Protein AF-A0A9P6XEX3-F1 (afdb_monomer_lite)

Radius of gyration: 15.03 Å; chains: 1; bounding box: 31×27×33 Å

pLDDT: mean 93.66, std 5.35, range [62.19, 97.69]

InterPro domains:
  IPR003172 MD-2-related lipid-recognition domain [PF02221] (6-86)
  IPR014756 Immunoglobulin E-set [SSF81296] (8-84)

Organism: Rhizopus oryzae (NCBI:txid64495)

Secondary structure (DSSP, 8-state):
---EEEEEEEESSSPPTTSEEEEEEEEEESS-B-TT-EEEEEEEETTEEEEEEEEEHHHHGGGGT--SSBPSEEEEEEEEEE--TTS--

Sequence (89 aa):
MYNSIGYVYVTPNPPIKGHQFTVGFQAFLSQNIAPGAKIDLTLKYGSVQLYKAALDFCETIMLVNRACPLQHGVVTFEESFVIPLEVRK

Foldseek 3Di:
DAKFWDDWDKPPVVDDAQDKMKIKTKIFFPAWAAWPDWDFDWDDDVPDTPDTDIDGPQVVCVVQVDHPRHGGGMDIGMDMDHHHNPDDD

Structure (mmCIF, N/CA/C/O backbone):
data_AF-A0A9P6XEX3-F1
#
_entry.id   AF-A0A9P6XEX3-F1
#
loop_
_atom_site.group_PDB
_atom_site.id
_atom_site.type_symbol
_atom_site.label_atom_id
_atom_site.label_alt_id
_atom_site.label_comp_id
_atom_site.label_asym_id
_atom_site.label_entity_id
_atom_site.label_seq_id
_atom_site.pdbx_PDB_ins_code
_atom_site.Cartn_x
_atom_site.Cartn_y
_atom_site.Cartn_z
_atom_site.occupancy
_atom_site.B_iso_or_equiv
_atom_site.auth_seq_id
_atom_site.auth_comp_id
_atom_site.auth_asym_id
_atom_site.auth_atom_id
_atom_site.pdbx_PDB_model_num
ATOM 1 N N . MET A 1 1 ? 13.014 -15.485 -12.092 1.00 67.38 1 MET A N 1
ATOM 2 C CA . MET A 1 1 ? 13.056 -14.438 -11.044 1.00 67.38 1 MET A CA 1
ATOM 3 C C . MET A 1 1 ? 11.623 -14.108 -10.665 1.00 67.38 1 MET A C 1
ATOM 5 O O . MET A 1 1 ? 10.774 -14.206 -11.539 1.00 67.38 1 MET A O 1
ATOM 9 N N . TYR A 1 2 ? 11.345 -13.803 -9.398 1.00 88.19 2 TYR A N 1
ATOM 10 C CA . TYR A 1 2 ? 9.993 -13.537 -8.893 1.00 88.19 2 TYR A CA 1
ATOM 11 C C . TYR A 1 2 ? 9.879 -12.092 -8.393 1.00 88.19 2 TYR A C 1
ATOM 13 O O . TYR A 1 2 ? 10.893 -11.461 -8.096 1.00 88.19 2 TYR A O 1
ATOM 21 N N . ASN A 1 3 ? 8.655 -11.569 -8.318 1.00 91.50 3 ASN A N 1
ATOM 22 C CA . ASN A 1 3 ? 8.398 -10.254 -7.729 1.00 91.50 3 ASN A CA 1
ATOM 23 C C . ASN A 1 3 ? 8.590 -10.318 -6.210 1.00 91.50 3 ASN A C 1
ATOM 25 O O . ASN A 1 3 ? 8.104 -11.259 -5.583 1.00 91.50 3 ASN A O 1
ATOM 29 N N . SER A 1 4 ? 9.231 -9.323 -5.606 1.00 96.19 4 SER A N 1
ATOM 30 C CA . SER A 1 4 ? 9.455 -9.289 -4.156 1.00 96.19 4 SER A CA 1
ATOM 31 C C . SER A 1 4 ? 9.194 -7.907 -3.569 1.00 96.19 4 SER A C 1
ATOM 33 O O . SER A 1 4 ? 9.327 -6.893 -4.247 1.00 96.19 4 SER A O 1
ATOM 35 N N . ILE A 1 5 ? 8.806 -7.869 -2.296 1.00 96.19 5 ILE A N 1
ATOM 36 C CA . ILE A 1 5 ? 8.633 -6.632 -1.532 1.00 96.19 5 ILE A CA 1
ATOM 37 C C . ILE A 1 5 ? 9.867 -6.476 -0.645 1.00 96.19 5 ILE A C 1
ATOM 39 O O . ILE A 1 5 ? 10.205 -7.398 0.095 1.00 96.19 5 ILE A O 1
ATOM 43 N N . GLY A 1 6 ? 10.541 -5.330 -0.739 1.00 96.62 6 GLY A N 1
ATOM 44 C CA . GLY A 1 6 ? 11.696 -5.003 0.096 1.00 96.62 6 GLY A CA 1
ATOM 45 C C . GLY A 1 6 ? 11.256 -4.472 1.456 1.00 96.62 6 GLY A C 1
ATOM 46 O O . GLY A 1 6 ? 11.553 -5.067 2.487 1.00 96.62 6 GLY A O 1
ATOM 47 N N . TYR A 1 7 ? 10.502 -3.373 1.454 1.00 97.12 7 TYR A N 1
ATOM 48 C CA . TYR A 1 7 ? 9.914 -2.807 2.664 1.00 97.12 7 TYR A CA 1
ATOM 49 C C . TYR A 1 7 ? 8.555 -2.179 2.381 1.00 97.12 7 TYR A C 1
ATOM 51 O O . TYR A 1 7 ? 8.272 -1.744 1.265 1.00 97.12 7 TYR A O 1
ATOM 59 N N . VAL A 1 8 ? 7.741 -2.102 3.430 1.00 96.88 8 VAL A N 1
ATOM 60 C CA . VAL A 1 8 ? 6.525 -1.294 3.498 1.00 96.88 8 VAL A CA 1
ATOM 61 C C . VAL A 1 8 ? 6.516 -0.650 4.873 1.00 96.88 8 VAL A C 1
ATOM 63 O O . VAL A 1 8 ? 6.718 -1.335 5.877 1.00 96.88 8 VAL A O 1
ATOM 66 N N . TYR A 1 9 ? 6.281 0.651 4.928 1.00 97.38 9 TYR A N 1
ATOM 67 C CA . TYR A 1 9 ? 6.107 1.367 6.177 1.00 97.38 9 TYR A CA 1
ATOM 68 C C . TYR A 1 9 ? 4.917 2.315 6.077 1.00 97.38 9 TYR A C 1
ATOM 70 O O . TYR A 1 9 ? 4.507 2.738 4.995 1.00 97.38 9 TYR A O 1
ATOM 78 N N . VAL A 1 10 ? 4.357 2.629 7.238 1.00 97.69 10 VAL A N 1
ATOM 79 C CA . VAL A 1 10 ? 3.263 3.581 7.389 1.00 97.69 10 VAL A CA 1
ATOM 80 C C . VAL A 1 10 ? 3.612 4.495 8.556 1.00 97.69 10 VAL A C 1
ATOM 82 O O . VAL A 1 10 ? 4.106 4.005 9.568 1.00 97.69 10 VAL A O 1
ATOM 85 N N . THR A 1 11 ? 3.380 5.800 8.438 1.00 97.00 11 THR A N 1
ATOM 86 C CA . THR A 1 11 ? 3.710 6.771 9.492 1.00 97.00 11 THR A CA 1
ATOM 87 C C . THR A 1 11 ? 2.617 7.840 9.604 1.00 97.00 11 THR A C 1
ATOM 89 O O . THR A 1 11 ? 2.361 8.520 8.614 1.00 97.00 11 THR A O 1
ATOM 92 N N . PRO A 1 12 ? 1.988 8.042 10.780 1.00 96.81 12 PRO A N 1
ATOM 93 C CA . PRO A 1 12 ? 2.143 7.249 12.002 1.00 96.81 12 PRO A CA 1
ATOM 94 C C . PRO A 1 12 ? 1.571 5.829 11.846 1.00 96.81 12 PRO A C 1
ATOM 96 O O . PRO A 1 12 ? 0.671 5.595 11.041 1.00 96.81 12 PRO A O 1
ATOM 99 N N . ASN A 1 13 ? 2.089 4.885 12.635 1.00 94.81 13 ASN A N 1
ATOM 100 C CA . ASN A 1 13 ? 1.598 3.507 12.696 1.00 94.81 13 ASN A CA 1
ATOM 101 C C . ASN A 1 13 ? 1.149 3.163 14.131 1.00 94.81 13 ASN A C 1
ATOM 103 O O . ASN A 1 13 ? 2.008 3.109 15.013 1.00 94.81 13 ASN A O 1
ATOM 107 N N . PRO A 1 14 ? -0.152 2.916 14.391 1.00 93.31 14 PRO A N 1
ATOM 108 C CA . PRO A 1 14 ? -1.258 2.900 13.430 1.00 93.31 14 PRO A CA 1
ATOM 109 C C . PRO A 1 14 ? -1.652 4.311 12.945 1.00 93.31 14 PRO A C 1
ATOM 111 O O . PRO A 1 14 ? -1.491 5.279 13.694 1.00 93.31 14 PRO A O 1
ATOM 114 N N . PRO A 1 15 ? -2.214 4.447 11.728 1.00 95.06 15 PRO A N 1
ATOM 115 C CA . PRO A 1 15 ? -2.745 5.720 11.248 1.00 95.06 15 PRO A CA 1
AT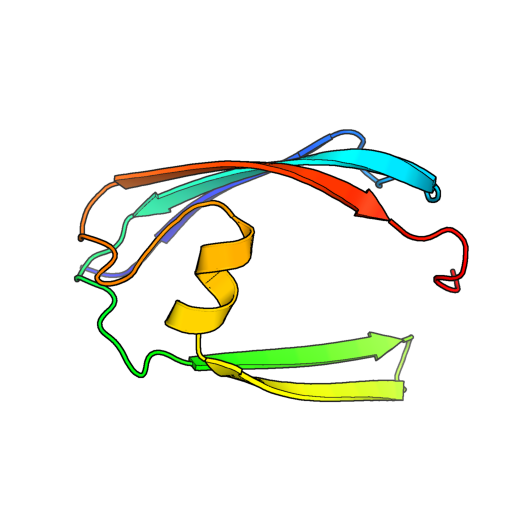OM 116 C C . PRO A 1 15 ? -3.861 6.268 12.142 1.00 95.06 15 PRO A C 1
ATOM 118 O O . PRO A 1 15 ? -4.669 5.516 12.696 1.00 95.06 15 PRO A O 1
ATOM 121 N N . ILE A 1 16 ? -3.949 7.595 12.234 1.00 94.06 16 ILE A N 1
ATOM 122 C CA . ILE A 1 16 ? -4.949 8.288 13.051 1.00 94.06 16 ILE A CA 1
ATOM 123 C C . ILE A 1 16 ? -6.055 8.822 12.137 1.00 94.06 16 ILE A C 1
ATOM 125 O O . ILE A 1 16 ? -5.792 9.503 11.149 1.00 94.06 16 ILE A O 1
ATOM 129 N N . LYS A 1 17 ? -7.316 8.527 12.469 1.00 93.56 17 LYS A N 1
ATOM 130 C CA . LYS A 1 17 ? -8.480 9.019 11.712 1.00 93.56 17 LYS A CA 1
ATOM 131 C C . LYS A 1 17 ? -8.505 10.544 11.661 1.00 93.56 17 LYS A C 1
ATOM 133 O O . LYS A 1 17 ? -8.180 11.201 12.649 1.00 93.56 17 LYS A O 1
ATOM 138 N N . GLY A 1 18 ? -8.898 11.094 10.518 1.00 94.69 18 GLY A N 1
ATOM 139 C CA . GLY A 1 18 ? -8.928 12.533 10.256 1.00 94.69 18 GLY A CA 1
ATOM 140 C C . GLY A 1 18 ? -7.552 13.191 10.147 1.00 94.69 18 GLY A C 1
ATOM 141 O O . GLY A 1 18 ? -7.490 14.398 9.952 1.00 94.69 18 GLY A O 1
ATOM 142 N N . HIS A 1 19 ? -6.464 12.428 10.269 1.00 94.69 19 HIS A N 1
ATOM 143 C CA . HIS A 1 19 ? -5.103 12.939 10.177 1.00 94.69 19 HIS A CA 1
ATOM 144 C C . HIS A 1 19 ? -4.385 12.322 8.980 1.00 94.69 19 HIS A C 1
ATOM 146 O O . HIS A 1 19 ? -4.712 11.222 8.521 1.00 94.69 19 HIS A O 1
ATOM 152 N N . GLN A 1 20 ? -3.396 13.056 8.482 1.00 96.88 20 GLN A N 1
ATOM 153 C CA . GLN A 1 20 ? -2.533 12.586 7.414 1.00 96.88 20 GLN A CA 1
ATOM 154 C C . GLN A 1 20 ? -1.646 11.439 7.909 1.00 96.88 20 GLN A C 1
ATOM 156 O O . GLN A 1 20 ? -1.119 11.472 9.023 1.00 96.88 20 GLN A O 1
ATOM 161 N N . P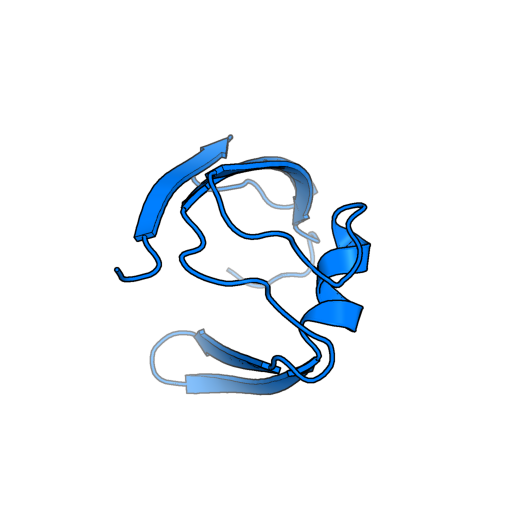HE A 1 21 ? -1.465 10.437 7.057 1.00 97.00 21 PHE A N 1
ATOM 162 C CA . PHE A 1 21 ? -0.479 9.380 7.218 1.00 97.00 21 PHE A CA 1
ATOM 163 C C . PHE A 1 21 ? 0.244 9.158 5.890 1.00 97.00 21 PHE A C 1
ATOM 165 O O . PHE A 1 21 ? -0.335 9.342 4.820 1.00 97.00 21 PHE A O 1
ATOM 172 N N . THR A 1 22 ? 1.506 8.760 5.958 1.00 96.75 22 THR A N 1
ATOM 173 C CA . THR A 1 22 ? 2.345 8.448 4.798 1.00 96.75 22 THR A CA 1
ATOM 174 C C . THR A 1 22 ? 2.522 6.946 4.690 1.00 96.75 22 THR A C 1
ATOM 176 O O . THR A 1 22 ? 2.758 6.283 5.699 1.00 96.75 22 THR A O 1
ATOM 179 N N . VAL A 1 23 ? 2.424 6.416 3.475 1.00 96.06 23 VAL A N 1
ATOM 180 C CA . VAL A 1 23 ? 2.772 5.035 3.136 1.00 96.06 23 VAL A CA 1
ATOM 181 C C . VAL A 1 23 ? 3.987 5.079 2.228 1.00 96.06 23 VAL A C 1
ATOM 183 O O . VAL A 1 23 ? 3.937 5.713 1.177 1.00 96.06 23 VAL A O 1
ATOM 186 N N . GLY A 1 24 ? 5.055 4.388 2.612 1.00 95.31 24 GLY A N 1
ATOM 187 C CA . GLY A 1 24 ? 6.227 4.198 1.768 1.00 95.31 24 GLY A CA 1
ATOM 188 C C . GLY A 1 24 ? 6.480 2.722 1.502 1.00 95.31 24 GLY A C 1
ATOM 189 O O . GLY A 1 24 ? 6.330 1.888 2.398 1.00 95.31 24 GLY A O 1
ATOM 190 N N . PHE A 1 25 ? 6.862 2.372 0.276 1.00 95.19 25 PHE A N 1
ATOM 191 C CA . PHE A 1 25 ? 7.233 1.001 -0.055 1.00 95.19 25 PHE A CA 1
ATOM 192 C C . PHE A 1 25 ? 8.300 0.902 -1.135 1.00 95.19 25 PHE A C 1
ATOM 194 O O . PHE A 1 25 ? 8.428 1.773 -1.995 1.00 95.19 25 PHE A O 1
ATOM 201 N N . GLN A 1 26 ? 9.004 -0.227 -1.119 1.00 96.69 26 GLN A N 1
ATOM 202 C CA . GLN A 1 26 ? 9.891 -0.662 -2.187 1.00 96.69 26 GLN A CA 1
ATOM 203 C C . GLN A 1 26 ? 9.573 -2.101 -2.591 1.00 96.69 26 GLN A C 1
ATOM 205 O O . GLN A 1 26 ? 9.357 -2.966 -1.739 1.00 96.69 26 GLN A O 1
ATOM 210 N N . ALA A 1 27 ? 9.607 -2.371 -3.891 1.00 95.75 27 ALA A N 1
ATOM 211 C CA . ALA A 1 27 ? 9.469 -3.709 -4.451 1.00 95.75 27 ALA A CA 1
ATOM 212 C C . ALA A 1 27 ? 10.408 -3.914 -5.648 1.00 95.75 27 ALA A C 1
ATOM 214 O O . ALA A 1 27 ? 10.865 -2.955 -6.268 1.00 95.75 27 ALA A O 1
ATOM 215 N N . PHE A 1 28 ? 10.673 -5.173 -5.986 1.00 97.06 28 PHE A N 1
ATOM 216 C CA . PHE A 1 28 ? 11.295 -5.579 -7.239 1.00 97.06 28 PHE A CA 1
ATOM 217 C C . PHE A 1 28 ? 10.254 -6.257 -8.132 1.00 97.06 28 PHE A C 1
ATOM 219 O O . PHE A 1 28 ? 9.600 -7.224 -7.730 1.00 97.06 28 PHE A O 1
ATOM 226 N N . LEU A 1 29 ? 10.127 -5.762 -9.358 1.00 95.94 29 LEU A N 1
ATOM 227 C CA . LEU A 1 29 ? 9.273 -6.313 -10.399 1.00 95.94 29 LEU A CA 1
ATOM 228 C C . LEU A 1 29 ? 10.134 -7.117 -11.372 1.00 95.94 29 LEU A C 1
ATOM 230 O O . LEU A 1 29 ? 10.993 -6.570 -12.057 1.00 95.94 29 LEU A O 1
ATOM 234 N N . SER A 1 30 ? 9.896 -8.422 -11.453 1.00 96.50 30 SER A N 1
ATOM 235 C CA . SER A 1 30 ? 10.606 -9.317 -12.377 1.00 96.50 30 SER A CA 1
ATOM 236 C C . SER A 1 30 ? 10.201 -9.127 -13.843 1.00 96.50 30 SER A C 1
ATOM 238 O O . SER A 1 30 ? 10.931 -9.544 -14.738 1.00 96.50 30 SER A O 1
ATOM 240 N N . GLN A 1 31 ? 9.054 -8.489 -14.083 1.00 95.44 31 GLN A N 1
ATOM 241 C CA . GLN A 1 31 ? 8.502 -8.192 -15.401 1.00 95.44 31 GLN A CA 1
ATOM 242 C C . GLN A 1 31 ? 7.673 -6.906 -15.355 1.00 95.44 31 GLN A C 1
ATOM 244 O O . GLN A 1 31 ? 7.223 -6.493 -14.284 1.00 95.44 31 GLN A O 1
ATOM 249 N N . ASN A 1 32 ? 7.448 -6.296 -16.519 1.00 95.62 32 ASN A N 1
ATOM 250 C CA . ASN A 1 32 ? 6.587 -5.123 -16.629 1.00 95.62 32 ASN A CA 1
ATOM 251 C C . ASN A 1 32 ? 5.146 -5.482 -16.228 1.00 95.62 32 ASN A C 1
ATOM 253 O O . ASN A 1 32 ? 4.637 -6.540 -16.607 1.00 95.62 32 ASN A O 1
ATOM 257 N N . ILE A 1 33 ? 4.465 -4.583 -15.518 1.00 94.75 33 ILE A N 1
ATOM 258 C CA . ILE A 1 33 ? 3.020 -4.688 -15.290 1.00 94.75 33 ILE A CA 1
ATOM 259 C C . ILE A 1 33 ? 2.313 -3.977 -16.442 1.00 94.75 33 ILE A C 1
ATOM 261 O O . ILE A 1 33 ? 2.402 -2.755 -16.581 1.00 94.75 33 ILE A O 1
ATOM 265 N N . ALA A 1 34 ? 1.651 -4.760 -17.291 1.00 93.19 34 ALA A N 1
ATOM 266 C CA . ALA A 1 34 ? 0.932 -4.288 -18.470 1.00 93.19 34 ALA A CA 1
ATOM 267 C C . ALA A 1 34 ? -0.546 -3.957 -18.159 1.00 93.19 34 ALA A C 1
ATOM 269 O O . ALA A 1 34 ? -1.074 -4.422 -17.142 1.00 93.19 34 ALA A O 1
ATOM 270 N N . PRO A 1 35 ? -1.231 -3.193 -19.037 1.00 94.75 35 PRO A N 1
ATOM 271 C CA . PRO A 1 35 ? -2.680 -3.002 -18.970 1.00 94.75 35 PRO A CA 1
ATOM 272 C C . PRO A 1 35 ? -3.451 -4.321 -18.837 1.00 94.75 35 PRO A C 1
ATOM 274 O O . PRO A 1 35 ? -3.096 -5.319 -19.465 1.00 94.75 35 PRO A O 1
ATOM 277 N N . GLY A 1 36 ? -4.508 -4.319 -18.020 1.00 91.44 36 GLY A N 1
ATOM 278 C CA . GLY A 1 36 ? -5.316 -5.505 -17.715 1.00 91.44 36 GLY A CA 1
ATOM 279 C C . GLY A 1 36 ? -4.873 -6.287 -16.473 1.00 91.44 36 GLY A C 1
ATOM 280 O O . GLY A 1 36 ? -5.517 -7.278 -16.122 1.00 91.44 36 GLY A O 1
ATOM 281 N N . ALA A 1 37 ? -3.808 -5.857 -15.786 1.00 94.75 37 ALA A N 1
ATOM 282 C CA . ALA A 1 37 ? -3.496 -6.338 -14.442 1.00 94.75 37 ALA A CA 1
ATOM 283 C C . ALA A 1 37 ? -4.640 -6.000 -13.467 1.00 94.75 37 ALA A C 1
ATOM 285 O O . ALA A 1 37 ? -5.223 -4.920 -13.532 1.00 94.75 37 ALA A O 1
ATOM 286 N N . LYS A 1 38 ? -4.962 -6.923 -12.554 1.00 95.69 38 LYS A N 1
ATOM 287 C CA . LYS A 1 38 ? -6.109 -6.802 -11.640 1.00 95.69 38 LYS A CA 1
ATOM 288 C C . LYS A 1 38 ? -5.690 -6.856 -10.176 1.00 95.69 38 LYS A C 1
ATOM 290 O O . LYS A 1 38 ? -4.729 -7.537 -9.827 1.00 95.69 38 LYS A O 1
ATOM 295 N N . ILE A 1 39 ? -6.452 -6.167 -9.332 1.00 95.94 39 ILE A N 1
ATOM 296 C CA . ILE A 1 39 ? -6.357 -6.216 -7.872 1.00 95.94 39 ILE A CA 1
ATOM 297 C C . ILE A 1 39 ? -7.598 -6.930 -7.343 1.00 95.94 39 ILE A C 1
ATOM 299 O O . ILE A 1 39 ? -8.708 -6.416 -7.478 1.00 95.94 39 ILE A O 1
ATOM 303 N N . ASP A 1 40 ? -7.410 -8.075 -6.694 1.00 97.44 40 ASP A N 1
ATOM 304 C CA . ASP A 1 40 ? -8.476 -8.752 -5.954 1.00 97.44 40 ASP A CA 1
ATOM 305 C C . ASP A 1 40 ? -8.539 -8.205 -4.520 1.00 97.44 40 ASP A C 1
ATOM 307 O O . ASP A 1 40 ? -7.742 -8.568 -3.652 1.00 97.44 40 ASP A O 1
ATOM 311 N N . LEU A 1 41 ? -9.495 -7.311 -4.260 1.00 96.69 41 LEU A N 1
ATOM 312 C CA . LEU A 1 41 ? -9.670 -6.641 -2.974 1.00 96.69 41 LEU A CA 1
ATOM 313 C C . LEU A 1 41 ? -10.745 -7.341 -2.137 1.00 96.69 41 LEU A C 1
ATOM 315 O O . LEU A 1 41 ? -11.874 -7.540 -2.584 1.00 96.69 41 LEU A O 1
ATOM 319 N N . THR A 1 42 ? -10.416 -7.668 -0.886 1.00 96.94 42 THR A N 1
ATOM 320 C CA . THR A 1 42 ? -11.374 -8.178 0.106 1.00 96.94 42 THR A CA 1
ATOM 321 C C . THR A 1 42 ? -11.206 -7.435 1.428 1.00 96.94 42 THR A C 1
ATOM 323 O O . THR A 1 42 ? -10.140 -7.491 2.035 1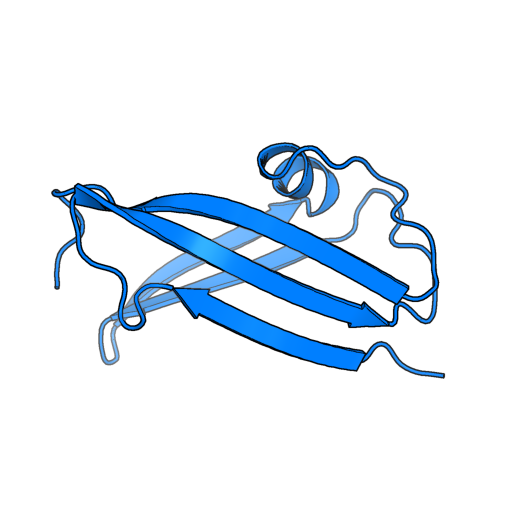.00 96.94 42 THR A O 1
ATOM 326 N N . LEU A 1 43 ? -12.272 -6.784 1.900 1.00 94.25 43 LEU A N 1
ATOM 327 C CA . LEU A 1 43 ? -12.318 -6.103 3.194 1.00 94.25 43 LEU A CA 1
ATOM 328 C C . LEU A 1 43 ? -13.141 -6.921 4.189 1.00 94.25 43 LEU A C 1
ATOM 330 O O . LEU A 1 43 ? -14.296 -7.269 3.923 1.00 94.25 43 LEU A O 1
ATOM 334 N N . LYS A 1 44 ? -12.557 -7.192 5.356 1.00 94.81 44 LYS A N 1
ATOM 335 C CA . LYS A 1 44 ? -13.208 -7.901 6.461 1.00 94.81 44 LYS A CA 1
ATOM 336 C C . LYS A 1 44 ? -13.215 -7.051 7.724 1.00 94.81 44 LYS A C 1
ATOM 338 O O . LYS A 1 44 ? -12.256 -6.335 7.992 1.00 94.81 44 LYS A O 1
ATOM 343 N N . TYR A 1 45 ? -14.278 -7.193 8.506 1.00 92.06 45 TYR A N 1
ATOM 344 C CA . TYR A 1 45 ? -14.378 -6.681 9.867 1.00 92.06 45 TYR A CA 1
ATOM 345 C C . TYR A 1 45 ? -14.752 -7.835 10.798 1.00 92.06 45 TYR A C 1
ATOM 347 O O . TYR A 1 45 ? -15.855 -8.382 10.724 1.00 92.06 45 TYR A O 1
ATOM 355 N N . GLY A 1 46 ? -13.795 -8.267 11.623 1.00 91.19 46 GLY A N 1
ATOM 356 C CA . GLY A 1 46 ? -13.898 -9.543 12.331 1.00 91.19 46 GLY A CA 1
ATOM 357 C C . GLY A 1 46 ? -14.051 -10.710 11.347 1.00 91.19 46 GLY A C 1
ATOM 358 O O . GLY A 1 46 ? -13.255 -10.864 10.421 1.00 91.19 46 GLY A O 1
ATOM 359 N N . SER A 1 47 ? -15.091 -11.524 11.528 1.00 93.88 47 SER A N 1
ATOM 360 C CA . SER A 1 47 ? -15.435 -12.641 10.636 1.00 93.88 47 SER A CA 1
ATOM 361 C C . SER A 1 47 ? -16.312 -12.243 9.440 1.00 93.88 47 SER A C 1
ATOM 363 O O . SER A 1 47 ? -16.509 -13.056 8.537 1.00 93.88 47 SER A O 1
ATOM 365 N N . VAL A 1 48 ? -16.831 -11.010 9.404 1.00 94.31 48 VAL A N 1
ATOM 366 C CA . VAL A 1 48 ? -17.770 -10.553 8.371 1.00 94.31 48 VAL A CA 1
ATOM 367 C C . VAL A 1 48 ? -17.008 -9.935 7.199 1.00 94.31 48 VAL A C 1
ATOM 369 O O . VAL A 1 48 ? -16.182 -9.040 7.377 1.00 94.31 48 VAL A O 1
ATOM 372 N N . GLN A 1 49 ? -17.303 -10.386 5.980 1.00 95.62 49 GLN A N 1
ATOM 373 C CA . GLN A 1 49 ? -16.817 -9.748 4.756 1.00 95.62 49 GLN A CA 1
ATOM 374 C C . GLN A 1 49 ? -17.702 -8.541 4.426 1.00 95.62 49 GLN A C 1
ATOM 376 O O . GLN A 1 49 ? -18.881 -8.709 4.131 1.00 95.62 49 GLN A O 1
ATOM 381 N N . LEU A 1 50 ? -17.128 -7.337 4.461 1.00 94.62 50 LEU A N 1
ATOM 382 C CA . LEU A 1 50 ? -17.850 -6.093 4.175 1.00 94.62 50 LEU A CA 1
ATOM 383 C C . LEU A 1 50 ? -17.843 -5.742 2.687 1.00 94.62 50 LEU A C 1
ATOM 385 O O . LEU A 1 50 ? -18.800 -5.163 2.184 1.00 94.62 50 LEU A O 1
ATOM 389 N N . TYR A 1 51 ? -16.758 -6.072 1.985 1.00 96.06 51 TYR A N 1
ATOM 390 C CA . TYR A 1 51 ? -16.584 -5.710 0.583 1.00 96.06 51 TYR A CA 1
ATOM 391 C C . TYR A 1 51 ? -15.680 -6.711 -0.135 1.00 96.06 51 TYR A C 1
ATOM 393 O O . TYR A 1 51 ? -14.711 -7.211 0.444 1.00 96.06 51 TYR A O 1
ATOM 401 N N . LYS A 1 52 ? -15.997 -6.996 -1.399 1.00 97.06 52 LYS A N 1
ATOM 402 C CA . LYS A 1 52 ? -15.167 -7.788 -2.307 1.00 97.06 52 LYS A CA 1
ATOM 403 C C . LYS A 1 52 ? -15.308 -7.233 -3.717 1.00 97.06 52 LYS A C 1
ATOM 405 O O . LYS A 1 52 ? -16.429 -7.107 -4.203 1.00 97.06 52 LYS A O 1
ATOM 410 N N . ALA A 1 53 ? -14.188 -6.938 -4.362 1.00 97.00 53 ALA A N 1
ATOM 411 C CA . ALA A 1 53 ? -14.163 -6.430 -5.726 1.00 97.00 53 ALA A CA 1
ATOM 412 C C . ALA A 1 53 ? -12.881 -6.838 -6.449 1.00 97.00 53 ALA A C 1
ATOM 414 O O . ALA A 1 53 ? -11.858 -7.088 -5.815 1.00 97.00 53 ALA A O 1
ATOM 415 N N . ALA A 1 54 ? -12.954 -6.862 -7.777 1.00 97.19 54 ALA A N 1
ATOM 416 C CA . ALA A 1 54 ? -11.788 -6.876 -8.645 1.00 97.19 54 ALA A CA 1
ATOM 417 C C . ALA A 1 54 ? -11.645 -5.474 -9.250 1.00 97.19 54 ALA A C 1
ATOM 419 O O . ALA A 1 54 ? -12.589 -4.983 -9.870 1.00 97.19 54 ALA A O 1
ATOM 420 N N . LEU A 1 55 ? -10.500 -4.832 -9.043 1.00 96.94 55 LEU A N 1
ATOM 421 C CA . LEU A 1 55 ? -10.191 -3.501 -9.569 1.00 96.94 55 LEU A CA 1
ATOM 422 C C . LEU A 1 55 ? -9.167 -3.619 -10.699 1.00 96.94 55 LEU A C 1
ATOM 424 O O . LEU A 1 55 ? -8.322 -4.517 -10.671 1.00 96.94 55 LEU A O 1
ATOM 428 N N . ASP A 1 56 ? -9.206 -2.708 -11.669 1.00 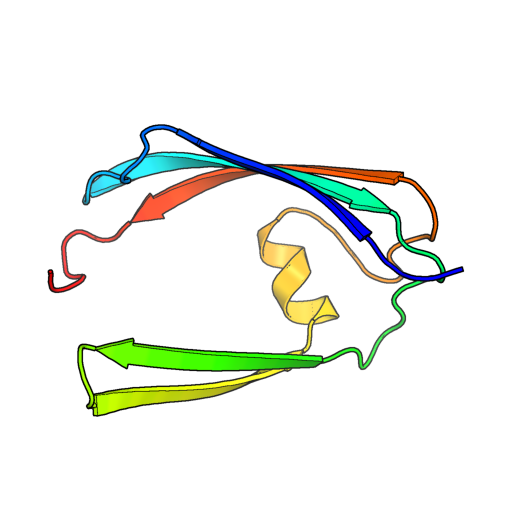96.38 56 ASP A N 1
ATOM 429 C CA . ASP A 1 56 ? -8.117 -2.576 -12.635 1.00 96.38 56 ASP A CA 1
ATOM 430 C C . ASP A 1 56 ? -6.914 -1.899 -11.958 1.00 96.38 56 ASP A C 1
ATOM 432 O O . ASP A 1 56 ? -7.023 -0.830 -11.344 1.00 96.38 56 ASP A O 1
ATOM 436 N N . PHE A 1 57 ? -5.755 -2.551 -12.022 1.00 95.12 57 PHE A N 1
ATOM 437 C CA . PHE A 1 57 ? -4.533 -2.058 -11.395 1.00 95.12 57 PHE A CA 1
ATOM 438 C C . PHE A 1 57 ? -4.053 -0.756 -12.038 1.00 95.12 57 PHE A C 1
ATOM 440 O O . PHE A 1 57 ? -3.620 0.155 -11.334 1.00 95.12 57 PHE A O 1
ATOM 447 N N . CYS A 1 58 ? -4.127 -0.666 -13.365 1.00 94.19 58 CYS A N 1
ATOM 448 C CA . CYS A 1 58 ? -3.643 0.483 -14.116 1.00 94.19 58 CYS A CA 1
ATOM 449 C C . CYS A 1 58 ? -4.536 1.707 -13.920 1.00 94.19 58 CYS A C 1
ATOM 451 O O . CYS A 1 58 ? -4.020 2.821 -13.892 1.00 94.19 58 CYS A O 1
ATOM 453 N N . GLU A 1 59 ? -5.836 1.511 -13.703 1.00 95.00 59 GLU A N 1
ATOM 454 C CA . GLU A 1 59 ? -6.725 2.585 -13.255 1.00 95.00 59 GLU A CA 1
ATOM 455 C C . GLU A 1 59 ? -6.407 3.024 -11.822 1.00 95.00 59 GLU A C 1
ATOM 457 O O . GLU A 1 59 ? -6.309 4.215 -11.531 1.00 95.00 59 GLU A O 1
ATOM 462 N N . THR A 1 60 ? -6.181 2.064 -10.924 1.00 93.81 60 THR A N 1
ATOM 463 C CA . THR A 1 60 ? -5.972 2.339 -9.494 1.00 93.81 60 THR A CA 1
ATOM 464 C C . THR A 1 60 ? -4.638 3.036 -9.220 1.00 93.81 60 THR A C 1
ATOM 466 O O . THR A 1 60 ? -4.569 3.931 -8.378 1.00 93.81 60 THR A O 1
ATOM 469 N N . ILE A 1 61 ? -3.566 2.670 -9.928 1.00 92.56 61 ILE A N 1
ATOM 470 C CA . ILE A 1 61 ? -2.226 3.223 -9.681 1.00 92.56 61 ILE A CA 1
ATOM 471 C C . ILE A 1 61 ? -2.106 4.708 -10.083 1.00 92.56 61 ILE A C 1
ATOM 473 O O . ILE A 1 61 ? -1.194 5.401 -9.632 1.00 92.56 61 ILE A O 1
ATOM 477 N N . MET A 1 62 ? -3.060 5.237 -10.858 1.00 91.94 62 MET A N 1
ATOM 478 C CA . MET A 1 62 ? -3.143 6.674 -11.140 1.00 91.94 62 MET A CA 1
ATOM 479 C C . MET A 1 62 ? -3.413 7.507 -9.882 1.00 91.94 62 MET A C 1
ATOM 481 O O . MET A 1 62 ? -2.963 8.648 -9.811 1.00 91.94 62 MET A O 1
ATOM 485 N N . LEU A 1 63 ? -4.060 6.929 -8.861 1.00 88.88 63 LEU A N 1
ATOM 486 C CA . LEU A 1 63 ? -4.297 7.583 -7.565 1.00 88.88 63 LEU A CA 1
ATOM 487 C C . LEU A 1 63 ? -2.997 7.941 -6.829 1.00 88.88 63 LEU A C 1
ATOM 489 O O . LEU A 1 63 ? -3.015 8.782 -5.937 1.00 88.88 63 LEU A O 1
ATOM 493 N N . VAL A 1 64 ? -1.886 7.299 -7.201 1.00 89.75 64 VAL A N 1
ATOM 494 C CA . VAL A 1 64 ? -0.547 7.515 -6.636 1.00 89.75 64 VAL A CA 1
ATOM 495 C C . VAL A 1 64 ? 0.422 8.075 -7.680 1.00 89.75 64 VAL A C 1
ATOM 497 O O . VAL A 1 64 ? 1.613 7.775 -7.665 1.00 89.75 64 VAL A O 1
ATOM 500 N N . ASN A 1 65 ? -0.100 8.867 -8.627 1.00 89.00 65 ASN A N 1
ATOM 501 C CA . ASN A 1 65 ? 0.668 9.593 -9.645 1.00 89.00 65 ASN A CA 1
ATOM 502 C C . ASN A 1 65 ? 1.570 8.688 -10.499 1.00 89.00 65 ASN A C 1
ATOM 504 O O . ASN A 1 65 ? 2.752 8.977 -10.731 1.00 89.00 65 ASN A O 1
ATOM 508 N N . ARG A 1 66 ? 1.044 7.535 -10.921 1.00 90.50 66 ARG A N 1
ATOM 509 C CA . ARG A 1 66 ? 1.771 6.538 -11.718 1.00 90.50 66 ARG A CA 1
ATOM 510 C C . ARG A 1 66 ? 0.890 6.022 -12.840 1.00 90.50 66 ARG A C 1
ATOM 512 O O . ARG A 1 66 ? -0.331 6.063 -12.761 1.00 90.50 66 ARG A O 1
ATOM 519 N N . ALA A 1 67 ? 1.529 5.527 -13.890 1.00 92.38 67 ALA A N 1
ATOM 520 C CA . ALA A 1 67 ? 0.848 5.032 -15.072 1.00 92.38 67 ALA A CA 1
ATOM 521 C C . ALA A 1 67 ? 1.438 3.691 -15.504 1.00 92.38 67 ALA A C 1
ATOM 523 O O . ALA A 1 67 ? 2.624 3.417 -15.304 1.00 92.38 67 ALA A O 1
ATOM 524 N N . CYS A 1 68 ? 0.596 2.868 -16.118 1.00 93.44 68 CYS A N 1
ATOM 525 C CA . CYS A 1 68 ? 1.047 1.680 -16.823 1.00 93.44 68 CYS A CA 1
ATOM 526 C C . CYS A 1 68 ? 1.636 2.040 -18.203 1.00 93.44 68 CYS A C 1
ATOM 528 O O . CYS A 1 68 ? 1.212 3.025 -18.808 1.00 93.44 68 CYS A O 1
ATOM 530 N N . PRO A 1 69 ? 2.555 1.218 -18.745 1.00 94.81 69 PRO A N 1
ATOM 531 C CA . PRO A 1 69 ? 3.120 0.025 -18.119 1.00 94.81 69 PRO A CA 1
ATOM 532 C C . PRO A 1 69 ? 4.128 0.371 -17.015 1.00 94.81 69 PRO A C 1
ATOM 534 O O . PRO A 1 69 ? 5.032 1.184 -17.219 1.00 94.81 69 PRO A O 1
ATOM 537 N N . LEU A 1 70 ? 4.004 -0.291 -15.862 1.00 94.19 70 LEU A N 1
ATOM 538 C CA . LEU A 1 70 ? 4.986 -0.156 -14.788 1.00 94.19 70 LEU A CA 1
ATOM 539 C C . LEU A 1 70 ? 6.200 -1.016 -15.145 1.00 94.19 70 LEU A C 1
ATOM 541 O O . LEU A 1 70 ? 6.064 -2.225 -15.335 1.00 94.19 70 LEU A O 1
ATOM 545 N N . GLN A 1 71 ? 7.364 -0.391 -15.302 1.00 94.88 71 GLN A N 1
ATOM 546 C CA . GLN A 1 71 ? 8.570 -1.075 -15.772 1.00 94.88 71 GLN A CA 1
ATOM 547 C C . GLN A 1 71 ? 9.101 -2.071 -14.735 1.00 94.88 71 GLN A C 1
ATOM 549 O O . GLN A 1 71 ? 8.961 -1.860 -13.531 1.00 94.88 71 GLN A O 1
ATOM 554 N N . HIS A 1 72 ? 9.727 -3.148 -15.212 1.00 96.38 72 HIS A N 1
ATOM 555 C CA . HIS A 1 72 ? 10.459 -4.086 -14.369 1.00 96.38 72 HIS A CA 1
ATOM 556 C C . HIS A 1 72 ? 11.624 -3.393 -13.644 1.00 96.38 72 HIS A C 1
ATOM 558 O O . HIS A 1 72 ? 12.099 -2.334 -14.052 1.00 96.38 72 HIS A O 1
ATOM 564 N N . GLY A 1 73 ? 12.130 -4.033 -12.593 1.00 96.88 73 GLY A N 1
ATOM 565 C CA . GLY A 1 73 ? 13.203 -3.508 -11.755 1.00 96.88 73 GLY A CA 1
ATOM 566 C C . GLY A 1 73 ? 12.710 -3.041 -10.390 1.00 96.88 73 GLY A C 1
ATOM 567 O O . GLY A 1 73 ? 11.640 -3.434 -9.924 1.00 96.88 73 GLY A O 1
ATOM 568 N N . VAL A 1 74 ? 13.536 -2.241 -9.715 1.00 96.81 74 VAL A N 1
ATOM 569 C CA . VAL A 1 74 ? 13.218 -1.710 -8.386 1.00 96.81 74 VAL A CA 1
ATOM 570 C C . VAL A 1 74 ? 12.270 -0.526 -8.526 1.00 96.81 74 VAL A C 1
ATOM 572 O O . VAL A 1 74 ? 12.557 0.430 -9.244 1.00 96.81 74 VAL A O 1
ATOM 575 N N . VAL A 1 75 ? 11.159 -0.581 -7.801 1.00 94.31 75 VAL A N 1
ATOM 576 C CA . VAL A 1 75 ? 10.162 0.482 -7.727 1.00 94.31 75 VAL A CA 1
ATOM 577 C C . VAL A 1 75 ? 10.019 0.947 -6.283 1.00 94.31 75 VAL A C 1
ATOM 579 O O . VAL A 1 75 ? 9.951 0.125 -5.369 1.00 94.31 75 VAL A O 1
ATOM 582 N N . THR A 1 76 ? 9.969 2.263 -6.089 1.00 94.69 76 THR A N 1
ATOM 583 C CA . THR A 1 76 ? 9.796 2.903 -4.780 1.00 94.69 76 THR A CA 1
ATOM 584 C C . THR A 1 76 ? 8.681 3.938 -4.874 1.00 94.69 76 THR A C 1
ATOM 586 O O . THR A 1 76 ? 8.603 4.691 -5.852 1.00 94.69 76 THR A O 1
ATOM 589 N N . PHE A 1 77 ? 7.817 3.976 -3.865 1.00 90.56 77 PHE A N 1
ATOM 590 C CA . PHE A 1 77 ? 6.702 4.913 -3.786 1.00 90.56 77 PHE A CA 1
ATOM 591 C C . PHE A 1 77 ? 6.584 5.429 -2.363 1.00 90.56 77 PHE A C 1
ATOM 593 O O . PHE A 1 77 ? 6.818 4.688 -1.410 1.00 90.56 77 PHE A O 1
ATOM 600 N N . GLU A 1 78 ? 6.193 6.688 -2.245 1.00 94.62 78 GLU A N 1
ATOM 601 C CA . GLU A 1 78 ? 5.884 7.332 -0.982 1.00 94.62 78 GLU A CA 1
ATOM 602 C C . GLU A 1 78 ? 4.756 8.320 -1.241 1.00 94.62 78 GLU A C 1
ATOM 604 O O . GLU A 1 78 ? 4.900 9.212 -2.072 1.00 94.62 78 GLU A O 1
ATOM 609 N N . GLU A 1 79 ? 3.616 8.107 -0.594 1.00 93.88 79 GLU A N 1
ATOM 610 C CA . GLU A 1 79 ? 2.418 8.919 -0.792 1.00 93.88 79 GLU A CA 1
ATOM 611 C C . GLU A 1 79 ? 1.708 9.141 0.542 1.00 93.88 79 GLU A C 1
ATOM 613 O O . GLU A 1 79 ? 1.713 8.279 1.430 1.00 93.88 79 GLU A O 1
ATOM 618 N N . SER A 1 80 ? 1.088 10.310 0.685 1.00 95.38 80 SER A N 1
ATOM 619 C CA . SER A 1 80 ? 0.325 10.676 1.875 1.00 95.38 80 SER A CA 1
ATOM 620 C C . SER A 1 80 ? -1.175 10.654 1.612 1.00 95.38 80 SER A C 1
ATOM 622 O O . SER A 1 80 ? -1.656 11.147 0.596 1.00 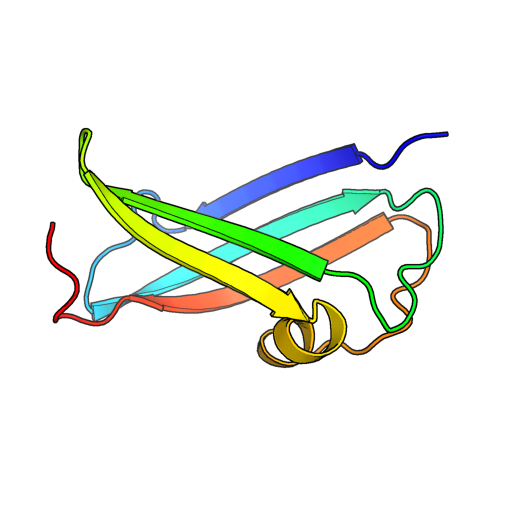95.38 80 SER A O 1
ATOM 624 N N . PHE A 1 81 ? -1.927 10.153 2.587 1.00 94.44 81 PHE A N 1
ATOM 625 C CA . PHE A 1 81 ? -3.382 10.045 2.537 1.00 94.44 81 PHE A CA 1
ATOM 626 C C . PHE A 1 81 ? -3.998 10.497 3.861 1.00 94.44 81 PHE A C 1
ATOM 628 O O . PHE A 1 81 ? -3.306 10.652 4.866 1.00 94.44 81 PHE A O 1
ATOM 635 N N . VAL A 1 82 ? -5.319 10.671 3.880 1.00 95.00 82 VAL A N 1
ATOM 636 C CA . VAL A 1 82 ? -6.095 10.947 5.095 1.00 95.00 82 VAL A CA 1
ATOM 637 C C . VAL A 1 82 ? -7.148 9.857 5.251 1.00 95.00 82 VAL A C 1
ATOM 639 O O . VAL A 1 82 ? -7.896 9.584 4.313 1.00 95.00 82 VAL A O 1
ATOM 642 N N . ILE A 1 83 ? -7.224 9.232 6.430 1.00 91.81 83 ILE A N 1
ATOM 643 C CA . ILE A 1 83 ? -8.335 8.321 6.740 1.00 91.81 83 ILE A CA 1
ATOM 644 C C . ILE A 1 83 ? -9.566 9.170 7.081 1.00 91.81 83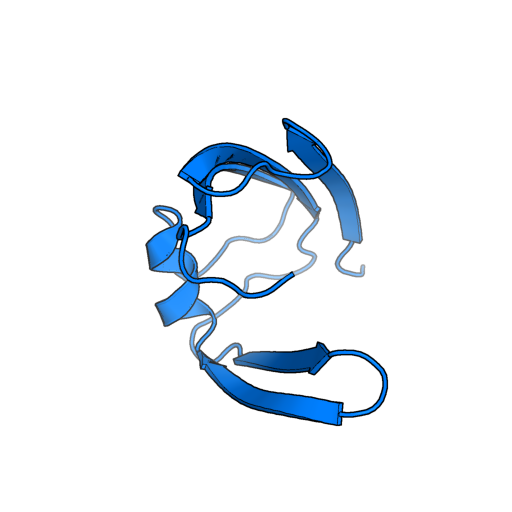 ILE A C 1
ATOM 646 O O . ILE A 1 83 ? -9.480 9.958 8.027 1.00 91.81 83 ILE A O 1
ATOM 650 N N . PRO A 1 84 ? -10.712 9.000 6.395 1.00 91.44 84 PRO A N 1
ATOM 651 C CA . PRO A 1 84 ? -11.937 9.727 6.725 1.00 91.44 84 PRO A CA 1
ATOM 652 C C . PRO A 1 84 ? -12.387 9.495 8.176 1.00 91.44 84 PRO A C 1
ATOM 654 O O . PRO A 1 84 ? -12.194 8.411 8.739 1.00 91.44 84 PRO A O 1
ATOM 657 N N . LEU A 1 85 ? -13.006 10.505 8.793 1.00 93.44 85 LEU A N 1
ATOM 658 C CA . LEU A 1 85 ? -13.467 10.436 10.188 1.00 93.44 85 LEU A CA 1
ATOM 659 C C . LEU A 1 85 ? -14.601 9.417 10.377 1.00 93.44 85 LEU A C 1
ATOM 661 O O . LEU A 1 85 ? -14.754 8.843 11.455 1.00 93.44 85 LEU A O 1
ATOM 665 N N . GLU A 1 86 ? -15.362 9.164 9.317 1.00 90.25 86 GLU A N 1
ATOM 666 C CA . GLU A 1 86 ? -16.555 8.321 9.285 1.00 90.25 86 GLU A CA 1
ATOM 667 C C . GLU A 1 86 ? -16.225 6.823 9.250 1.00 90.25 86 GLU A C 1
ATOM 669 O O . GLU A 1 86 ? -17.107 5.989 9.481 1.00 90.25 86 GLU A O 1
ATOM 674 N N . VAL A 1 87 ? -14.963 6.454 8.982 1.00 84.19 87 VAL A N 1
ATOM 675 C CA . VAL A 1 87 ? -14.522 5.054 9.030 1.00 84.19 87 VAL A CA 1
ATOM 676 C C . VAL A 1 87 ? -14.783 4.529 10.439 1.00 84.19 87 VAL A C 1
ATOM 678 O O . VAL A 1 87 ? -14.302 5.099 11.418 1.00 84.19 87 VAL A O 1
ATOM 681 N N . ARG A 1 88 ? -15.541 3.437 10.586 1.00 76.94 88 ARG A N 1
ATOM 682 C CA . ARG A 1 88 ? -15.804 2.814 11.900 1.00 76.94 88 ARG A CA 1
ATOM 683 C C . ARG A 1 88 ? -14.540 2.110 12.420 1.00 76.94 88 ARG A C 1
ATOM 685 O O . ARG A 1 88 ? -13.668 1.765 11.632 1.00 76.94 88 ARG A O 1
ATOM 692 N N . LYS A 1 89 ? -14.337 2.062 13.746 1.00 62.19 89 LYS A N 1
ATOM 693 C CA . LYS A 1 89 ? -13.181 1.358 14.349 1.00 62.19 89 LYS A CA 1
ATOM 694 C C . LYS A 1 89 ? -13.403 -0.140 14.286 1.00 62.19 89 LYS A C 1
ATOM 696 O O . LYS A 1 89 ? -14.562 -0.548 14.505 1.00 62.19 89 LYS A O 1
#